Protein AF-A0A367LU89-F1 (afdb_monomer)

Solvent-accessible surface area (backbone atoms only — not comparable to full-atom values): 5147 Å² total; per-residue (Å²): 140,76,80,91,68,85,84,89,79,86,75,98,45,70,65,59,54,53,50,37,59,73,68,37,43,50,73,45,76,45,96,88,67,50,74,48,80,47,68,71,85,83,78,93,83,70,84,89,74,61,65,69,58,51,35,35,76,70,69,76,40,59,78,91,62,67,42,75,66,50,55,58,78,71,108

InterPro domains:
  IPR005300 Lytic transglycosylase MltA, domain B [PF03562] (5-75)
  IPR005300 Lytic transglycosylase MltA, domain B [SM00925] (1-75)
  IPR026044 Membrane-bound lytic murein transglycosylase A [PTHR30124] (4-75)
  IPR036908 RlpA-like domain superfamily [SSF50685] (4-75)

Foldseek 3Di:
DDDPDDDPDDDPDVLVVVVCVVVQWDWDQDPVRDIDTGHHDDDPPDDDDDPLVVCCVVVNDPPVRRDSVVSVVSD

Mean predicted aligned error: 3.89 Å

Secondary structure (DSSP, 8-state):
----SPP----S-HHHHHHHHHHS-EEEE-TTS-EEEE------SPPP--HHHHHHHTTSS-TTT--HHHHHHH-

Structure (mmCIF, N/CA/C/O backbone):
data_AF-A0A367LU89-F1
#
_entry.id   AF-A0A367LU89-F1
#
loop_
_atom_site.group_PDB
_atom_site.id
_atom_site.type_symbol
_atom_site.label_atom_id
_atom_site.label_alt_id
_atom_site.label_comp_id
_atom_site.label_asym_id
_atom_site.label_entity_id
_atom_site.label_seq_id
_atom_site.pdbx_PDB_ins_code
_atom_site.Cartn_x
_atom_site.Cartn_y
_atom_site.Cartn_z
_atom_site.occupancy
_atom_site.B_iso_or_equiv
_atom_site.auth_seq_id
_atom_site.auth_comp_id
_atom_site.auth_asym_id
_atom_site.auth_atom_id
_atom_site.pdbx_PDB_model_num
ATOM 1 N N . ASN A 1 1 ? -9.132 11.624 -15.312 1.00 46.88 1 ASN A N 1
ATOM 2 C CA . ASN A 1 1 ? -7.933 12.206 -14.668 1.00 46.88 1 ASN A CA 1
ATOM 3 C C . ASN A 1 1 ? -6.946 11.091 -14.374 1.00 46.88 1 ASN A C 1
ATOM 5 O O . ASN A 1 1 ? -7.097 10.417 -13.367 1.00 46.88 1 ASN A O 1
ATOM 9 N N . GLY A 1 2 ? -6.022 10.823 -15.298 1.00 64.62 2 GLY A N 1
ATOM 10 C CA . GLY A 1 2 ? -4.973 9.817 -15.119 1.00 64.62 2 GLY A CA 1
ATOM 11 C C . GLY A 1 2 ? -3.686 10.477 -14.637 1.00 64.62 2 GLY A C 1
ATOM 12 O O . GLY A 1 2 ? -3.369 11.583 -15.068 1.00 64.62 2 GLY A O 1
ATOM 13 N N . SER A 1 3 ? -2.974 9.811 -13.733 1.00 74.25 3 SER A N 1
ATOM 14 C CA . SER A 1 3 ? -1.606 10.184 -13.373 1.00 74.25 3 SER A CA 1
ATOM 15 C C . SER A 1 3 ? -0.706 10.123 -14.614 1.00 74.25 3 SER A C 1
ATOM 17 O O . SER A 1 3 ? -0.829 9.192 -15.407 1.00 74.25 3 SER A O 1
ATOM 19 N N . SER A 1 4 ? 0.212 11.081 -14.773 1.00 87.38 4 SER A N 1
ATOM 20 C CA . SER A 1 4 ? 1.271 11.029 -15.793 1.00 87.38 4 SER A CA 1
ATOM 21 C C . SER A 1 4 ? 2.474 10.178 -15.358 1.00 87.38 4 SER A C 1
ATOM 23 O O . SER A 1 4 ? 3.523 10.228 -15.998 1.00 87.38 4 SER A O 1
ATOM 25 N N . ALA A 1 5 ? 2.362 9.449 -14.241 1.00 88.12 5 ALA A N 1
ATOM 26 C CA . ALA A 1 5 ? 3.439 8.617 -13.723 1.00 88.12 5 ALA A CA 1
ATOM 27 C C . ALA A 1 5 ? 3.726 7.427 -14.660 1.00 88.12 5 ALA A C 1
ATOM 29 O O . ALA A 1 5 ? 2.786 6.798 -15.154 1.00 88.12 5 ALA A O 1
ATOM 30 N N . PRO A 1 6 ? 5.007 7.071 -14.870 1.00 92.00 6 PRO A N 1
ATOM 31 C CA . PRO A 1 6 ? 5.370 5.862 -15.599 1.00 92.00 6 PRO A CA 1
ATOM 32 C C . PRO A 1 6 ? 4.780 4.612 -14.937 1.00 92.00 6 PRO A C 1
ATOM 34 O O . PRO A 1 6 ? 4.925 4.408 -13.731 1.00 92.00 6 PRO A O 1
ATOM 37 N N . VAL A 1 7 ? 4.144 3.750 -15.732 1.00 93.94 7 VAL A N 1
ATOM 38 C CA . VAL A 1 7 ? 3.664 2.443 -15.266 1.00 93.94 7 VAL A CA 1
ATOM 39 C C . VAL A 1 7 ? 4.828 1.457 -15.270 1.00 93.94 7 VAL A C 1
ATOM 41 O O . VAL A 1 7 ? 5.487 1.279 -16.292 1.00 93.94 7 VAL A O 1
ATOM 44 N N . LEU A 1 8 ? 5.068 0.806 -14.130 1.00 93.88 8 LEU A N 1
ATOM 45 C CA . LEU A 1 8 ? 6.136 -0.190 -13.986 1.00 93.88 8 LEU A CA 1
ATOM 46 C C . LEU A 1 8 ? 5.659 -1.611 -14.315 1.00 93.88 8 LEU A C 1
ATOM 48 O O . LEU A 1 8 ? 6.381 -2.368 -14.956 1.00 93.88 8 LEU A O 1
ATOM 52 N N . ALA A 1 9 ? 4.457 -1.973 -13.861 1.00 95.25 9 ALA A N 1
ATOM 53 C CA . ALA A 1 9 ? 3.829 -3.271 -14.090 1.00 95.25 9 ALA A CA 1
ATOM 54 C C . ALA A 1 9 ? 2.329 -3.209 -13.762 1.00 95.25 9 ALA A C 1
ATOM 56 O O . ALA A 1 9 ? 1.887 -2.322 -13.027 1.00 95.25 9 ALA A O 1
ATOM 57 N N . TRP A 1 10 ? 1.576 -4.190 -14.257 1.00 94.56 10 TRP A N 1
ATOM 58 C CA . TRP A 1 10 ? 0.204 -4.473 -13.839 1.00 94.56 10 TRP A CA 1
ATOM 59 C C . TRP A 1 10 ? 0.199 -5.736 -12.975 1.00 94.56 10 TRP A C 1
ATOM 61 O O . TRP A 1 10 ? 0.922 -6.684 -13.273 1.00 94.56 10 TRP A O 1
ATOM 71 N N . LEU A 1 11 ? -0.590 -5.736 -11.900 1.00 95.56 11 LEU A N 1
ATOM 72 C CA . LEU A 1 11 ? -0.766 -6.894 -11.020 1.00 95.56 11 LEU A CA 1
ATOM 73 C C . LEU A 1 11 ? -2.156 -7.495 -11.222 1.00 95.56 11 LEU A C 1
ATOM 75 O O . LEU A 1 11 ? -3.101 -6.774 -11.539 1.00 95.56 11 LEU A O 1
ATOM 79 N N . GLY A 1 12 ? -2.264 -8.811 -11.030 1.00 93.88 12 GLY A N 1
ATOM 80 C CA . GLY A 1 12 ? -3.524 -9.540 -11.193 1.00 93.88 12 GLY A CA 1
ATOM 81 C C . GLY A 1 12 ? -4.524 -9.328 -10.053 1.00 93.88 12 GLY A C 1
ATOM 82 O O . GLY A 1 12 ? -5.716 -9.524 -10.260 1.00 93.88 12 GLY A O 1
ATOM 83 N N . ASP A 1 13 ? -4.054 -8.908 -8.875 1.00 92.75 13 ASP A N 1
ATOM 84 C CA . ASP A 1 13 ? -4.881 -8.689 -7.686 1.00 92.75 13 ASP A CA 1
ATOM 85 C C . ASP A 1 13 ? -4.559 -7.310 -7.060 1.00 92.75 13 ASP A C 1
ATOM 87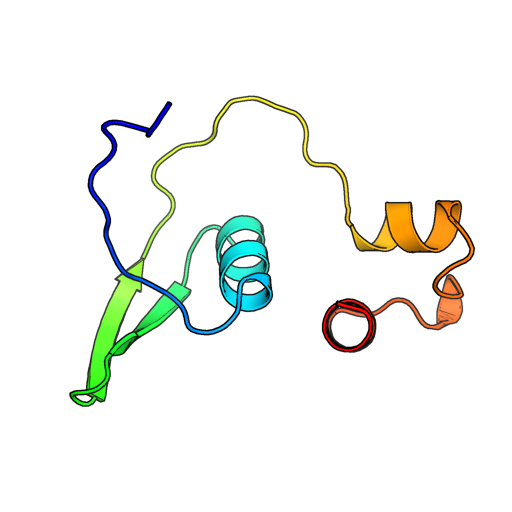 O O . ASP A 1 13 ? -3.392 -7.022 -6.760 1.00 92.75 13 ASP A O 1
ATOM 91 N N . PRO A 1 14 ? -5.557 -6.429 -6.843 1.00 92.44 14 PRO A N 1
ATOM 92 C CA . PRO A 1 14 ? -5.351 -5.154 -6.154 1.00 92.44 14 PRO A CA 1
ATOM 93 C C . PRO A 1 14 ? -4.849 -5.311 -4.709 1.00 92.44 14 PRO A C 1
ATOM 95 O O . PRO A 1 14 ? -4.140 -4.431 -4.216 1.00 92.44 14 PRO A O 1
ATOM 98 N N . MET A 1 15 ? -5.150 -6.421 -4.030 1.00 91.69 15 MET A N 1
ATOM 99 C CA . MET A 1 15 ? -4.615 -6.713 -2.701 1.00 91.69 15 MET A CA 1
ATOM 100 C C . MET A 1 15 ? -3.106 -6.927 -2.740 1.00 91.69 15 MET A C 1
ATOM 102 O O . MET A 1 15 ? -2.411 -6.455 -1.842 1.00 91.69 15 MET A O 1
ATOM 106 N N . ASP A 1 16 ? -2.568 -7.552 -3.789 1.00 94.06 16 ASP A N 1
ATOM 107 C CA . ASP A 1 16 ? -1.116 -7.686 -3.952 1.00 94.06 16 ASP A CA 1
ATOM 108 C C . ASP A 1 16 ? -0.448 -6.318 -4.107 1.00 94.06 16 ASP A C 1
ATOM 110 O O . ASP A 1 16 ? 0.598 -6.076 -3.502 1.00 94.06 16 ASP A O 1
ATOM 114 N N . LEU A 1 17 ? -1.078 -5.392 -4.840 1.00 94.56 17 LEU A N 1
ATOM 115 C CA . LEU A 1 17 ? -0.603 -4.011 -4.953 1.00 94.56 17 LEU A CA 1
ATOM 116 C C . LEU A 1 17 ? -0.635 -3.290 -3.600 1.00 94.56 17 LEU A C 1
ATOM 118 O O . LEU A 1 17 ? 0.350 -2.657 -3.216 1.00 94.56 17 LEU A O 1
ATOM 122 N N . GLN A 1 18 ? -1.741 -3.410 -2.862 1.00 92.50 18 GLN A N 1
ATOM 123 C CA . GLN A 1 18 ? -1.889 -2.812 -1.537 1.00 92.50 18 GLN A CA 1
ATOM 124 C C . GLN A 1 18 ? -0.815 -3.335 -0.574 1.00 92.50 18 GLN A C 1
ATOM 126 O O . GLN A 1 18 ? -0.182 -2.557 0.142 1.00 92.50 18 GLN A O 1
ATOM 131 N N . PHE A 1 19 ? -0.571 -4.646 -0.560 1.00 91.00 19 PHE A N 1
ATOM 132 C CA . PHE A 1 19 ? 0.458 -5.243 0.286 1.00 91.00 19 PHE A CA 1
ATOM 133 C C . PHE A 1 19 ? 1.865 -4.834 -0.143 1.00 91.00 19 PHE A C 1
ATOM 135 O O . PHE A 1 19 ? 2.679 -4.507 0.720 1.00 91.00 19 PHE A O 1
ATOM 142 N N . LEU A 1 20 ? 2.142 -4.778 -1.447 1.00 95.56 20 LEU A N 1
ATOM 143 C CA . LEU A 1 20 ? 3.412 -4.282 -1.974 1.00 95.56 20 LEU A CA 1
ATOM 144 C C . LEU A 1 20 ? 3.693 -2.849 -1.500 1.00 95.56 20 LEU A C 1
ATOM 146 O O . LEU A 1 20 ? 4.803 -2.557 -1.062 1.00 95.56 20 LEU A O 1
ATOM 150 N N . GLN A 1 21 ? 2.686 -1.972 -1.525 1.00 95.06 21 GLN A N 1
ATOM 151 C CA . GLN A 1 21 ? 2.804 -0.595 -1.037 1.00 95.06 21 GLN A CA 1
ATOM 152 C C . GLN A 1 21 ? 3.017 -0.521 0.479 1.00 95.06 21 GLN A C 1
ATOM 154 O O . GLN A 1 21 ? 3.844 0.267 0.929 1.00 95.06 21 GLN A O 1
ATOM 159 N N . ILE A 1 22 ? 2.332 -1.361 1.265 1.00 93.62 22 ILE A N 1
ATOM 160 C CA . ILE A 1 22 ? 2.525 -1.439 2.725 1.00 93.62 22 ILE A CA 1
ATOM 161 C C . ILE A 1 22 ? 3.955 -1.879 3.072 1.00 93.62 22 ILE A C 1
ATOM 163 O O . ILE A 1 22 ? 4.549 -1.333 3.998 1.00 93.62 22 ILE A O 1
ATOM 167 N N . GLN A 1 23 ? 4.510 -2.857 2.349 1.00 95.56 23 GLN A N 1
ATOM 168 C CA . GLN A 1 23 ? 5.893 -3.308 2.558 1.00 95.56 23 GLN A CA 1
ATOM 169 C C . GLN A 1 23 ? 6.929 -2.323 1.993 1.00 95.56 23 GLN A C 1
ATOM 171 O O . GLN A 1 23 ? 8.080 -2.316 2.424 1.00 95.56 23 GLN A O 1
ATOM 176 N N . GLY A 1 24 ? 6.544 -1.522 0.999 1.00 97.00 24 GLY A N 1
ATOM 177 C CA . GLY A 1 24 ? 7.398 -0.547 0.323 1.00 97.00 24 GLY A CA 1
ATOM 178 C C . GLY A 1 24 ? 8.348 -1.141 -0.722 1.00 97.00 24 GLY A C 1
ATOM 179 O O . GLY A 1 24 ? 9.007 -0.392 -1.433 1.00 97.00 24 GLY A O 1
ATOM 180 N N . SER A 1 25 ? 8.445 -2.466 -0.851 1.00 97.88 25 SER A N 1
ATOM 181 C CA . SER A 1 25 ? 9.267 -3.126 -1.873 1.00 97.88 25 SER A CA 1
ATOM 182 C C . SER A 1 25 ? 8.826 -4.570 -2.106 1.00 97.88 25 SER A C 1
ATOM 184 O O . SER A 1 25 ? 8.141 -5.165 -1.273 1.00 97.88 25 SER A O 1
ATOM 186 N N . GLY A 1 26 ? 9.221 -5.151 -3.239 1.00 97.25 26 GLY A N 1
ATOM 187 C CA . GLY A 1 26 ? 8.874 -6.529 -3.569 1.00 97.25 26 GLY A CA 1
ATOM 188 C C . GLY A 1 26 ? 9.418 -7.001 -4.910 1.00 97.25 26 GLY A C 1
ATOM 189 O O . GLY A 1 26 ? 10.249 -6.351 -5.550 1.00 97.25 26 GLY A O 1
ATOM 190 N N . ARG A 1 27 ? 8.963 -8.182 -5.327 1.00 97.62 27 ARG A N 1
ATOM 191 C CA . ARG A 1 27 ? 9.307 -8.777 -6.620 1.00 97.62 27 ARG A CA 1
ATOM 192 C C . ARG A 1 27 ? 8.033 -9.171 -7.339 1.00 97.62 27 ARG A C 1
ATOM 194 O O . ARG A 1 27 ? 7.162 -9.786 -6.735 1.00 97.62 27 ARG A O 1
ATOM 201 N N . ILE A 1 28 ? 7.963 -8.841 -8.618 1.00 97.19 28 ILE A N 1
ATOM 202 C CA . ILE A 1 28 ? 6.861 -9.207 -9.502 1.00 97.19 28 ILE A CA 1
ATOM 203 C C . ILE A 1 28 ? 7.385 -10.285 -10.439 1.00 97.19 28 ILE A C 1
ATOM 205 O O . ILE A 1 28 ? 8.403 -10.080 -11.102 1.00 97.19 28 ILE A O 1
ATOM 209 N N . GLN A 1 29 ? 6.712 -11.431 -10.474 1.00 96.94 29 GLN A N 1
ATOM 210 C CA . GLN A 1 29 ? 6.953 -12.440 -11.496 1.00 96.94 29 GLN A CA 1
ATOM 211 C C . GLN A 1 29 ? 6.121 -12.086 -12.728 1.00 96.94 29 GLN A C 1
ATOM 213 O O . GLN A 1 29 ? 4.903 -11.966 -12.638 1.00 96.94 29 GLN A O 1
ATOM 218 N N . LEU A 1 30 ? 6.794 -11.872 -13.854 1.00 96.06 30 LEU A N 1
ATOM 219 C CA . LEU A 1 30 ? 6.158 -11.606 -15.139 1.00 96.06 30 LEU A CA 1
ATOM 220 C C . LEU A 1 30 ? 5.704 -12.919 -15.787 1.00 96.06 30 LEU A C 1
ATOM 222 O O . LEU A 1 30 ? 6.172 -13.998 -15.420 1.00 96.06 30 LEU A O 1
ATOM 226 N N . GLU A 1 31 ? 4.822 -12.821 -16.781 1.00 94.69 31 GLU A N 1
ATOM 227 C CA . GLU A 1 31 ? 4.264 -13.982 -17.493 1.00 94.69 31 GLU A CA 1
ATOM 228 C C . GLU A 1 31 ? 5.341 -14.847 -18.168 1.00 94.69 31 GLU A C 1
ATOM 230 O O . GLU A 1 31 ? 5.208 -16.065 -18.244 1.00 94.69 31 GLU A O 1
ATOM 235 N N . ASP A 1 32 ? 6.448 -14.235 -18.596 1.00 95.62 32 ASP A N 1
ATOM 236 C CA . ASP A 1 32 ? 7.608 -14.928 -19.169 1.00 95.62 32 ASP A CA 1
ATOM 237 C C . ASP A 1 32 ? 8.563 -15.533 -18.120 1.00 95.62 32 ASP A C 1
ATOM 239 O O . ASP A 1 32 ? 9.641 -16.028 -18.450 1.00 95.62 32 ASP A O 1
ATOM 243 N N . GLY A 1 33 ? 8.192 -15.477 -16.840 1.00 96.56 33 GLY A N 1
ATOM 244 C CA . GLY A 1 33 ? 8.963 -16.001 -15.718 1.00 96.56 33 GLY A CA 1
ATOM 245 C C . GLY A 1 33 ? 10.077 -15.083 -15.208 1.00 96.56 33 GLY A C 1
ATOM 246 O O . GLY A 1 33 ? 10.673 -15.392 -14.171 1.00 96.56 33 GLY A O 1
ATOM 247 N N . ARG A 1 34 ? 10.362 -13.943 -15.856 1.00 96.38 34 ARG A N 1
ATOM 248 C CA . ARG A 1 34 ? 11.328 -12.964 -15.329 1.00 96.38 34 ARG A CA 1
ATOM 249 C C . ARG A 1 34 ? 10.828 -12.352 -14.022 1.00 96.38 34 ARG A C 1
ATOM 251 O O . ARG A 1 34 ? 9.631 -12.200 -13.798 1.00 96.38 34 ARG A O 1
ATOM 258 N N . GLN A 1 35 ? 11.768 -11.946 -13.168 1.00 97.62 35 GLN A N 1
ATOM 259 C CA . GLN A 1 35 ? 11.460 -11.216 -11.938 1.00 97.62 35 GLN A CA 1
ATOM 260 C C . GLN A 1 35 ? 11.841 -9.745 -12.063 1.00 97.62 35 GLN A C 1
ATOM 262 O O . GLN A 1 35 ? 13.013 -9.411 -12.249 1.00 97.62 35 GLN A O 1
ATOM 267 N N . LEU A 1 36 ? 10.864 -8.866 -11.874 1.00 97.38 36 LEU A N 1
ATOM 268 C CA . LEU A 1 36 ? 11.077 -7.435 -11.719 1.00 97.38 36 LEU A CA 1
ATOM 269 C C . LEU A 1 36 ? 11.201 -7.102 -10.229 1.00 97.38 36 LEU A C 1
ATOM 271 O O . LEU A 1 36 ? 10.318 -7.431 -9.439 1.00 97.38 36 LEU A O 1
ATOM 275 N N . ARG A 1 37 ? 12.298 -6.452 -9.831 1.00 97.88 37 ARG A N 1
ATOM 276 C CA . ARG A 1 37 ? 12.486 -5.958 -8.459 1.00 97.88 37 ARG A CA 1
ATOM 277 C C . ARG A 1 37 ? 11.945 -4.538 -8.362 1.00 97.88 37 ARG A C 1
ATOM 279 O O . ARG A 1 37 ? 12.361 -3.682 -9.134 1.00 97.88 37 ARG A O 1
ATOM 286 N N . ILE A 1 38 ? 11.063 -4.301 -7.400 1.00 97.31 38 ILE A N 1
ATOM 287 C CA . ILE A 1 38 ? 10.464 -2.995 -7.129 1.00 97.31 38 ILE A CA 1
ATOM 288 C C . ILE A 1 38 ? 10.908 -2.535 -5.745 1.00 97.31 38 ILE A C 1
ATOM 290 O O . ILE A 1 38 ? 10.850 -3.299 -4.781 1.00 97.31 38 ILE A O 1
ATOM 294 N N . GLY A 1 39 ? 11.360 -1.288 -5.659 1.00 97.31 39 GLY A N 1
ATOM 295 C CA . GLY A 1 39 ? 11.709 -0.621 -4.410 1.00 97.31 39 GLY A CA 1
ATOM 296 C C . GLY A 1 39 ? 10.827 0.597 -4.167 1.00 97.31 39 GLY A C 1
ATOM 297 O O . GLY A 1 39 ? 10.102 1.039 -5.060 1.00 97.31 39 GLY A O 1
ATOM 298 N N . TYR A 1 40 ? 10.922 1.139 -2.958 1.00 97.38 40 TYR A N 1
ATOM 299 C CA . TYR A 1 40 ? 10.262 2.382 -2.584 1.00 97.38 40 TYR A CA 1
ATOM 300 C C . TYR A 1 40 ? 10.755 3.522 -3.486 1.00 97.38 40 TYR A C 1
ATOM 302 O O . TYR A 1 40 ? 11.962 3.685 -3.666 1.00 97.38 40 TYR A O 1
ATOM 310 N N . GLY A 1 41 ? 9.821 4.288 -4.052 1.00 95.62 41 GLY A N 1
ATOM 311 C CA . GLY A 1 41 ? 10.119 5.473 -4.858 1.00 95.62 41 GLY A CA 1
ATOM 312 C C . GLY A 1 41 ? 9.863 6.756 -4.077 1.00 95.62 41 GLY A C 1
ATOM 313 O O . GLY A 1 41 ? 10.786 7.516 -3.814 1.00 95.62 41 GLY A O 1
ATOM 314 N N . ASP A 1 42 ? 8.604 6.969 -3.697 1.00 95.56 42 ASP A N 1
ATOM 315 C CA . ASP A 1 42 ? 8.156 8.063 -2.834 1.00 95.56 42 ASP A CA 1
ATOM 316 C C . ASP A 1 42 ? 6.741 7.758 -2.293 1.00 95.56 42 ASP A C 1
ATOM 318 O O . ASP A 1 42 ? 6.150 6.728 -2.638 1.00 95.56 42 ASP A O 1
ATOM 322 N N . GLN A 1 43 ? 6.169 8.658 -1.491 1.00 94.94 43 GLN A N 1
ATOM 323 C CA . GLN A 1 43 ? 4.786 8.608 -1.016 1.00 94.94 43 GLN A CA 1
ATOM 324 C C . GLN A 1 43 ? 4.042 9.933 -1.240 1.00 94.94 43 GLN A C 1
ATOM 326 O O . GLN A 1 43 ? 4.631 11.000 -1.358 1.00 94.94 43 GLN A O 1
ATOM 331 N N . ASN A 1 44 ? 2.709 9.888 -1.217 1.00 95.19 44 ASN A N 1
ATOM 332 C CA . ASN A 1 44 ? 1.858 11.070 -1.408 1.00 95.19 44 ASN A CA 1
ATOM 333 C C . ASN A 1 44 ? 1.714 11.972 -0.157 1.00 95.19 44 ASN A C 1
ATOM 335 O O . ASN A 1 44 ? 0.931 12.917 -0.180 1.00 95.19 44 ASN A O 1
ATOM 339 N N . GLY A 1 45 ? 2.416 11.665 0.941 1.00 96.88 45 GLY A N 1
ATOM 340 C CA . GLY A 1 45 ? 2.433 12.459 2.178 1.00 96.88 45 GLY A CA 1
ATOM 341 C C . GLY A 1 45 ? 1.206 12.317 3.092 1.00 96.88 45 GLY A C 1
ATOM 342 O O . GLY A 1 45 ? 1.176 12.926 4.161 1.00 96.88 45 GLY A O 1
ATOM 343 N N . HIS A 1 46 ? 0.201 11.519 2.722 1.00 96.94 46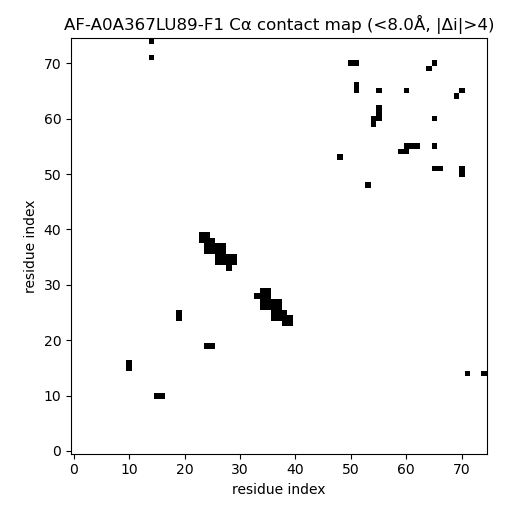 HIS A N 1
ATOM 344 C CA . HIS A 1 46 ? -0.981 11.300 3.559 1.00 96.94 46 HIS A CA 1
ATOM 345 C C . HIS A 1 46 ? -0.739 10.226 4.636 1.00 96.94 46 HIS A C 1
ATOM 347 O O . HIS A 1 46 ? -0.020 9.256 4.395 1.00 96.94 46 HIS A O 1
ATOM 353 N N . PRO A 1 47 ? -1.367 10.341 5.823 1.00 96.44 47 PRO A N 1
ATOM 354 C CA . PRO A 1 47 ? -1.208 9.351 6.882 1.00 96.44 47 PRO A CA 1
ATOM 355 C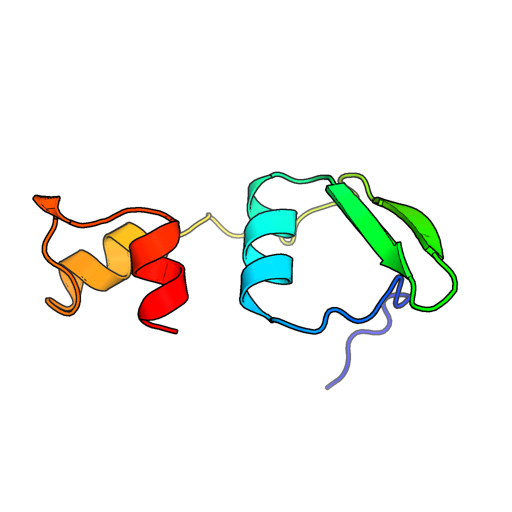 C . PRO A 1 47 ? -1.824 8.003 6.490 1.00 96.44 47 PRO A C 1
ATOM 357 O O . PRO A 1 47 ? -2.951 7.936 5.991 1.00 96.44 47 PRO A O 1
ATOM 360 N N . TYR A 1 48 ? -1.111 6.917 6.790 1.00 95.00 48 TYR A N 1
ATOM 361 C CA . TYR A 1 48 ? -1.612 5.563 6.579 1.00 95.00 48 TYR A CA 1
ATOM 362 C C . TYR A 1 48 ? -2.800 5.249 7.502 1.00 95.00 48 TYR A C 1
ATOM 364 O O . TYR A 1 48 ? -2.735 5.436 8.719 1.00 95.00 48 TYR A O 1
ATOM 372 N N . LYS A 1 49 ? -3.878 4.712 6.920 1.00 93.94 49 LYS A N 1
ATOM 373 C CA . LYS A 1 49 ? -5.034 4.170 7.643 1.00 93.94 49 LYS A CA 1
ATOM 374 C C . LYS A 1 49 ? -5.063 2.644 7.484 1.00 93.94 49 LYS A C 1
ATOM 376 O O . LYS A 1 49 ? -5.222 2.172 6.361 1.00 93.94 49 LYS A O 1
ATOM 381 N N . PRO A 1 50 ? -4.928 1.859 8.570 1.00 92.31 50 PRO A N 1
ATOM 382 C CA . PRO A 1 50 ? -4.909 0.404 8.462 1.00 92.31 50 PRO A CA 1
ATOM 383 C C . PRO A 1 50 ? -6.270 -0.162 8.043 1.00 92.31 50 PRO A C 1
ATOM 385 O O . PRO A 1 50 ? -7.240 -0.042 8.792 1.00 92.31 50 PRO A O 1
ATOM 388 N N . VAL A 1 51 ? -6.321 -0.856 6.900 1.00 92.38 51 VAL A N 1
ATOM 389 C CA . VAL A 1 51 ? -7.538 -1.525 6.392 1.00 92.38 51 VAL A CA 1
ATOM 390 C C . VAL A 1 51 ? -8.131 -2.464 7.442 1.00 92.38 51 VAL A C 1
ATOM 392 O O . VAL A 1 51 ? -9.326 -2.421 7.708 1.00 92.38 51 VAL A O 1
ATOM 395 N N . GLY A 1 52 ? -7.286 -3.251 8.117 1.00 93.81 52 GLY A N 1
ATOM 396 C CA . GLY A 1 52 ? -7.751 -4.174 9.152 1.00 93.81 52 GLY A CA 1
ATOM 397 C C . GLY A 1 52 ? -8.432 -3.480 10.335 1.00 93.81 52 GLY A C 1
ATOM 398 O O . GLY A 1 52 ? -9.423 -3.988 10.845 1.00 93.81 52 GLY A O 1
ATOM 399 N N . ARG A 1 53 ? -7.956 -2.293 10.741 1.00 95.56 53 ARG A N 1
ATOM 400 C CA . ARG A 1 53 ? -8.617 -1.509 11.798 1.00 95.56 53 ARG A CA 1
ATOM 401 C C . ARG A 1 53 ? -9.978 -1.014 11.322 1.00 95.56 53 ARG A C 1
ATOM 403 O O . ARG A 1 53 ? -10.949 -1.151 12.054 1.00 95.56 53 ARG A O 1
ATOM 410 N N . TRP A 1 54 ? -10.039 -0.489 10.100 1.00 95.75 54 TRP A N 1
ATOM 411 C CA . TRP A 1 54 ? -11.287 -0.014 9.515 1.00 95.75 54 TRP A CA 1
ATOM 412 C C . TRP A 1 54 ? -12.336 -1.133 9.439 1.00 95.75 54 TRP A C 1
ATOM 414 O O . TRP A 1 54 ? -13.464 -0.923 9.864 1.00 95.75 54 TRP A O 1
ATOM 424 N N . LEU A 1 55 ? -11.961 -2.343 9.008 1.00 96.25 55 LEU A N 1
ATOM 425 C CA . LEU A 1 55 ? -12.871 -3.498 8.958 1.00 96.25 55 LEU A CA 1
ATOM 426 C C . LEU A 1 55 ? -13.459 -3.863 10.327 1.00 96.25 55 LEU A C 1
ATOM 428 O O . LEU A 1 55 ? -14.650 -4.158 10.420 1.00 96.25 55 LEU A O 1
ATOM 432 N N . VAL A 1 56 ? -12.641 -3.811 11.383 1.00 97.56 56 VAL A N 1
ATOM 433 C CA . VAL A 1 56 ? -13.097 -4.036 12.763 1.00 97.56 56 VAL A CA 1
ATOM 434 C C . VAL A 1 56 ? -14.043 -2.921 13.208 1.00 97.56 56 VAL A C 1
ATOM 436 O O . VAL A 1 56 ? -15.097 -3.202 13.768 1.00 97.56 56 VAL A O 1
ATOM 4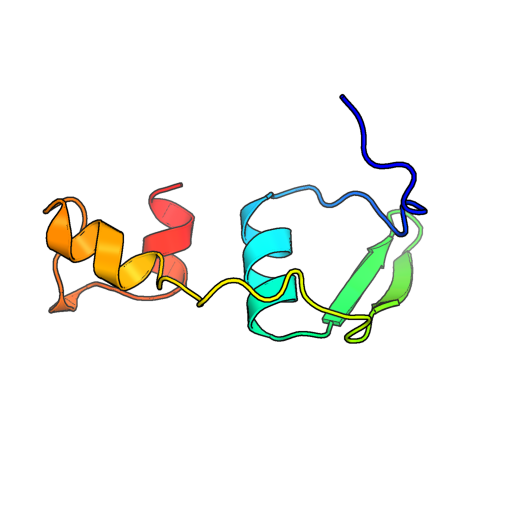39 N N . GLU A 1 57 ? -13.708 -1.660 12.927 1.00 97.44 57 GLU A N 1
ATOM 440 C CA . GLU A 1 57 ? -14.554 -0.501 13.248 1.00 97.44 57 GLU A CA 1
ATOM 441 C C . GLU A 1 57 ? -15.902 -0.535 12.513 1.00 97.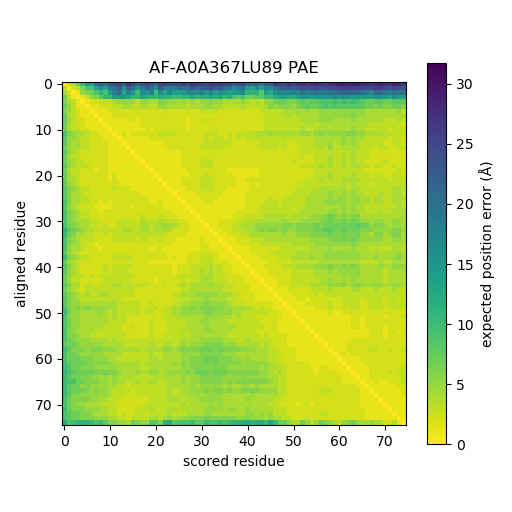44 57 GLU A C 1
ATOM 443 O O . GLU A 1 57 ? -16.900 -0.064 13.051 1.00 97.44 57 GLU A O 1
ATOM 448 N N . GLN A 1 58 ? -15.950 -1.117 11.311 1.00 97.44 58 GLN A N 1
ATOM 449 C CA . GLN A 1 58 ? -17.195 -1.339 10.569 1.00 97.44 58 GLN A CA 1
ATOM 450 C C . GLN A 1 58 ? -17.975 -2.584 11.032 1.00 97.44 58 GLN A C 1
ATOM 452 O O . GLN A 1 58 ? -19.069 -2.830 10.532 1.00 97.44 58 GLN A O 1
ATOM 457 N N . GLY A 1 59 ? -17.430 -3.397 11.944 1.00 96.25 59 GLY A N 1
ATOM 458 C CA . GLY A 1 59 ? -18.046 -4.655 12.380 1.00 96.25 59 GLY A CA 1
ATOM 459 C C . GLY A 1 59 ? -18.0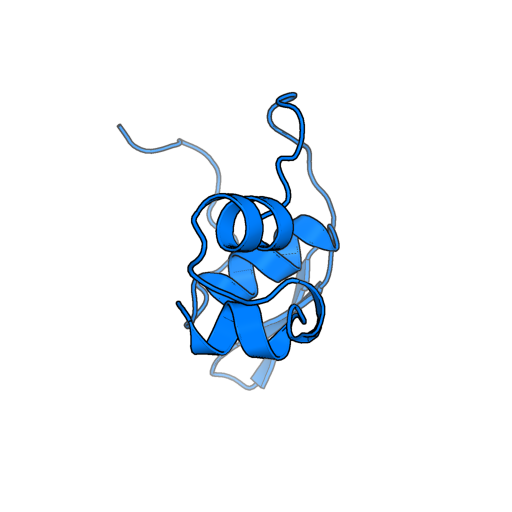50 -5.761 11.316 1.00 96.25 59 GLY A C 1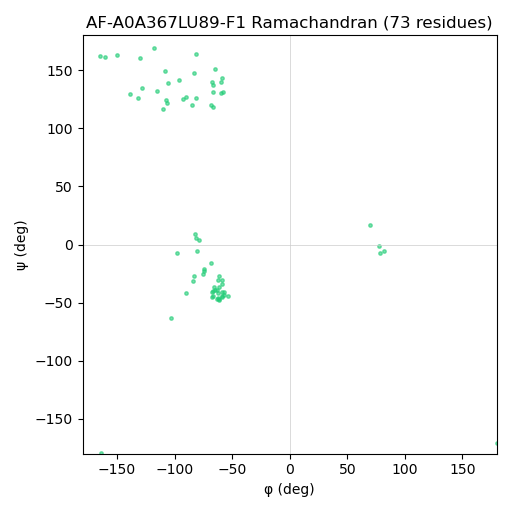
ATOM 460 O O . GLY A 1 59 ? -18.799 -6.724 11.445 1.00 96.25 59 GLY A O 1
ATOM 461 N N . LEU A 1 60 ? -17.233 -5.634 10.265 1.00 96.56 60 LEU A N 1
ATOM 462 C CA . LEU A 1 60 ? -17.177 -6.585 9.145 1.00 96.56 60 LEU A CA 1
ATOM 463 C C . LEU A 1 60 ? -16.289 -7.797 9.442 1.00 96.56 60 LEU A C 1
ATOM 465 O O . LEU A 1 60 ? -16.489 -8.866 8.870 1.00 96.56 60 LEU A O 1
ATOM 469 N N . VAL A 1 61 ? -15.297 -7.625 10.318 1.00 96.44 61 VAL A N 1
ATOM 470 C CA . VAL A 1 61 ? -14.386 -8.687 10.756 1.00 96.44 61 VAL A CA 1
ATOM 471 C C . VAL A 1 61 ? -14.161 -8.553 12.266 1.00 96.44 61 VAL A C 1
ATOM 473 O O . VAL A 1 61 ? -13.808 -7.458 12.713 1.00 96.44 61 VAL A O 1
ATOM 476 N N . PRO A 1 62 ? -14.322 -9.627 13.063 1.00 96.31 62 PRO A N 1
ATOM 477 C CA . PRO A 1 62 ? -13.988 -9.608 14.485 1.00 96.31 62 PRO A CA 1
ATOM 478 C C . PRO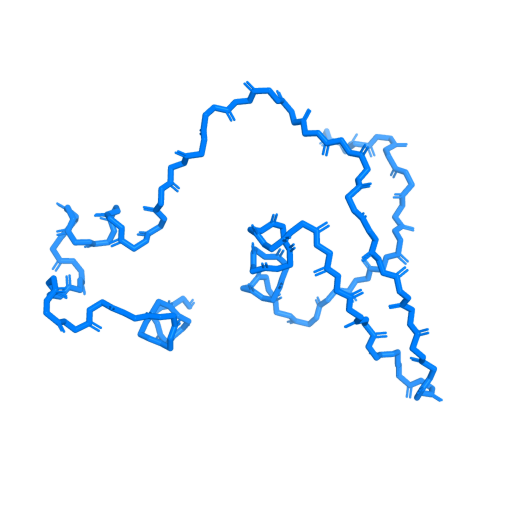 A 1 62 ? -12.516 -9.261 14.716 1.00 96.31 62 PRO A C 1
ATOM 480 O O . PRO A 1 62 ? -11.631 -9.684 13.966 1.00 96.31 62 PRO A O 1
ATOM 483 N N . LYS A 1 63 ? -12.227 -8.510 15.781 1.00 95.94 63 LYS A N 1
ATOM 484 C CA . LYS A 1 63 ? -10.861 -8.066 16.101 1.00 95.94 63 LYS A CA 1
ATOM 485 C C . LYS A 1 63 ? -9.907 -9.244 16.297 1.00 95.94 63 LYS A C 1
ATOM 487 O O . LYS A 1 63 ? -8.732 -9.146 15.966 1.00 95.94 63 LYS A O 1
ATOM 492 N N . GLU A 1 64 ? -10.409 -10.343 16.831 1.00 96.75 64 GLU A N 1
ATOM 493 C CA . GLU A 1 64 ? -9.665 -11.556 17.156 1.00 96.75 64 GLU A CA 1
ATOM 494 C C . GLU A 1 64 ? -9.316 -12.365 15.900 1.00 96.75 64 GLU A C 1
ATOM 496 O O . GLU A 1 64 ? -8.354 -13.128 15.896 1.00 96.75 64 GLU A O 1
ATOM 501 N N . GLU A 1 65 ? -10.070 -12.168 14.818 1.00 95.56 65 GLU A N 1
ATOM 502 C CA . GLU A 1 65 ? -9.897 -12.868 13.543 1.00 95.56 65 GLU A CA 1
ATOM 503 C C . GLU A 1 65 ? -9.101 -12.049 12.521 1.00 95.56 65 GLU A C 1
ATOM 505 O O . GLU A 1 65 ? -8.753 -12.549 11.441 1.00 95.56 65 GLU A O 1
ATOM 510 N N . ILE A 1 66 ? -8.804 -10.781 12.835 1.00 95.62 66 ILE A N 1
ATOM 511 C CA . ILE A 1 66 ? -8.158 -9.889 11.881 1.00 95.62 66 ILE A CA 1
ATOM 512 C C . ILE A 1 66 ? -6.734 -10.368 11.577 1.00 95.62 66 ILE A C 1
ATOM 514 O O . ILE A 1 66 ? -5.848 -10.446 12.426 1.00 95.62 66 ILE A O 1
ATOM 518 N N . SER A 1 67 ? -6.510 -10.698 10.312 1.00 93.38 67 SER A N 1
ATOM 519 C CA . SER A 1 67 ? -5.229 -11.159 9.787 1.00 93.38 67 SER A CA 1
ATOM 520 C C . SER A 1 67 ? -5.099 -10.747 8.327 1.00 93.38 67 SER A C 1
ATOM 522 O O . SER A 1 67 ? -6.097 -10.449 7.672 1.00 93.38 67 SER A O 1
ATOM 524 N N . MET A 1 68 ? -3.881 -10.765 7.778 1.00 87.56 68 MET A N 1
ATOM 525 C CA . MET A 1 68 ? -3.678 -10.468 6.352 1.00 87.56 68 MET A CA 1
ATOM 526 C C . MET A 1 68 ? -4.488 -11.403 5.448 1.00 87.56 68 MET A C 1
ATOM 528 O O . MET A 1 68 ? -5.098 -10.943 4.486 1.00 87.56 68 MET A O 1
ATOM 532 N N . LYS A 1 69 ? -4.549 -12.698 5.793 1.00 91.31 69 LYS A N 1
ATOM 533 C CA . LYS A 1 69 ? -5.386 -13.666 5.079 1.00 91.31 69 LYS A CA 1
ATOM 534 C C . LYS A 1 69 ? -6.861 -13.278 5.163 1.00 91.31 69 LYS A C 1
ATOM 536 O O . LYS A 1 69 ? -7.537 -13.258 4.144 1.00 91.31 69 LYS A O 1
ATOM 541 N N . ARG A 1 70 ? -7.350 -12.928 6.356 1.00 93.94 70 ARG A N 1
ATOM 542 C CA . ARG A 1 70 ? -8.760 -12.577 6.543 1.00 93.94 70 ARG A CA 1
ATOM 543 C C . ARG A 1 70 ? -9.159 -11.313 5.785 1.00 93.94 70 ARG A C 1
ATOM 545 O O . ARG A 1 70 ? -10.247 -11.292 5.224 1.00 93.94 70 ARG A O 1
ATOM 552 N N . ILE A 1 71 ? -8.279 -10.308 5.747 1.00 91.75 71 ILE A N 1
ATOM 553 C CA . ILE A 1 71 ? -8.463 -9.078 4.961 1.00 91.75 71 ILE A CA 1
ATOM 554 C C . ILE A 1 71 ? -8.544 -9.411 3.469 1.00 91.75 71 ILE A C 1
ATOM 556 O O . ILE A 1 71 ? -9.439 -8.914 2.799 1.00 91.75 71 ILE A O 1
ATOM 560 N N . ARG A 1 72 ? -7.642 -10.265 2.961 1.00 91.06 72 ARG A N 1
ATOM 561 C CA . ARG A 1 72 ? -7.673 -10.697 1.556 1.00 91.06 72 ARG A CA 1
ATOM 562 C C . ARG A 1 72 ? -8.961 -11.436 1.223 1.00 91.06 72 ARG A C 1
ATOM 564 O O . ARG A 1 72 ? -9.574 -11.131 0.221 1.00 91.06 72 ARG A O 1
ATOM 571 N N . ASP A 1 73 ? -9.364 -12.386 2.056 1.00 92.81 73 ASP A N 1
ATOM 572 C CA . ASP A 1 73 ? -10.562 -13.183 1.799 1.00 92.81 73 ASP A CA 1
ATOM 573 C C . ASP A 1 73 ? -11.876 -12.369 1.903 1.00 92.81 73 ASP A C 1
ATOM 575 O O . ASP A 1 73 ? -12.933 -12.883 1.549 1.00 92.81 73 ASP A O 1
ATOM 579 N N . TRP A 1 74 ? -11.848 -11.172 2.504 1.00 91.06 74 TRP A N 1
ATOM 580 C CA . TRP A 1 74 ? -13.005 -10.269 2.574 1.00 91.06 74 TRP A CA 1
ATOM 581 C C . TRP A 1 74 ? -13.156 -9.409 1.309 1.00 91.06 74 TRP A C 1
ATOM 583 O O . TRP A 1 74 ? -14.281 -9.033 0.982 1.00 91.06 74 TRP A O 1
ATOM 593 N N . ALA A 1 75 ? -12.038 -9.075 0.656 1.00 85.19 75 ALA A N 1
ATOM 594 C CA . ALA A 1 75 ? -11.975 -8.222 -0.532 1.00 85.19 75 ALA A CA 1
ATOM 595 C C . ALA A 1 75 ? -12.401 -8.977 -1.800 1.00 85.19 75 ALA A C 1
ATOM 597 O O . ALA A 1 75 ? -13.011 -8.317 -2.673 1.00 85.19 75 ALA A O 1
#

Radius of gyration: 14.99 Å; Cα contacts (8 Å, |Δi|>4): 42; chains: 1; bounding box: 30×28×36 Å

Organism: Pseudomonas aeruginosa (NCBI:txid287)

Sequence (75 aa):
NGSSAPVLAWLGDPMDLQFLQIQGSGRIQLEDGRQLRIGYGDQNGHPYKPVGRWLVEQGLVPKEEISMKRIRDWA

pLDDT: mean 93.38, std 7.29, range [46.88, 97.88]

Nearest PDB structures (foldseek):
  7esj-assembly1_B-2  TM=9.595E-01  e=1.615E-06  Acinetobacter baumannii
  2g6g-assembly1_A  TM=9.208E-01  e=1.681E-04  Neisseria gonorrhoeae FA 1090
  6qk4-assembly1_B  TM=9.419E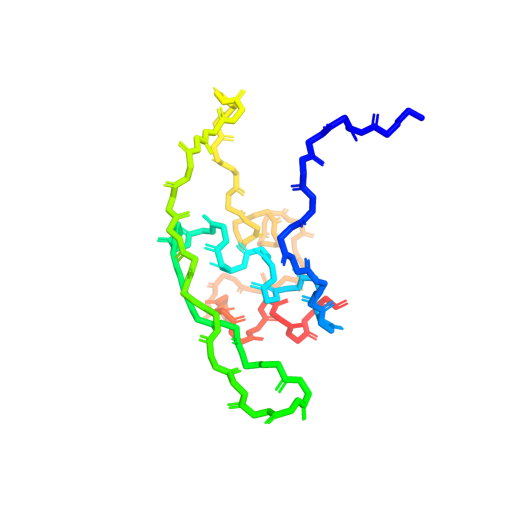-01  e=3.328E-04  Burkholderia pseudomallei
  2g5d-assembly1_A  TM=9.027E-01  e=8.087E-04  Neisseria gonorrhoeae FA 1090
  7wig-assembly1_R  TM=2.758E-01  e=3.859E+00  Homo sapiens